Protein AF-A0A3B0QVT6-F1 (afdb_monomer_lite)

InterPro domains:
  IPR005338 Anhydro-N-acetylmuramic acid kinase [PF03702] (21-171)
  IPR005338 Anhydro-N-acetylmuramic acid kinase [PTHR30605] (19-171)

Foldseek 3Di:
DDDDDDDPVCVVCLVCLQVDDPVVNVVVLVVVLLVVLVVVVVVCVVVVPDDDQEAEDAARWSDFDLVVLDTDGRNFDPCSCVSNVGHYHYDQQNVCSNVSHRSDDPCLVVCCVVVVVDQKDWDQDQWIKIWGADPNDIDIDTDGGDFVVQLVVCVVVVDRGCVVCPVVVPDDDDD

pLDDT: mean 93.85, std 2.88, range [80.69, 97.56]

Radius of gyration: 19.16 Å; chains: 1; bounding box: 40×41×50 Å

Secondary structure (DSSP, 8-state):
----PPPHHHHHHHTTGGGS-HHHHHHHHHHHHHHHHHHHHHHHHHHT----S-EEE--EEEEEEGGGTEEEEES--THHHHHHTS-EEE-TTHHHHHTT--S---HHHHHHHHHTT-SEEEEESSEEEEEEEETTEEEEEEEEE-HHHHHHHHGGGT-SS-GGGHHHHTS----

Sequence (175 aa):
TVTVSYDKFWLDILKRLVDFSLEELKNIDEDYSSYLANLVKGFIKKFNIKDIDAICSHGHTALHQPERGLTYQIGNLPNIANLLNQKVVCDFRVQDVEFGGQGAPLVPVGDQLLFSQYDFCLNLGGFANVSTEINNVRIAYDICPVNIVLNYYVKQLDLDFDDEGEINQIGAAIE

Structure (mmCIF, N/CA/C/O backbone):
data_AF-A0A3B0QVT6-F1
#
_entry.id   AF-A0A3B0QVT6-F1
#
loop_
_atom_site.group_PDB
_atom_site.id
_atom_site.type_symbol
_atom_site.label_atom_id
_atom_site.label_alt_id
_atom_site.label_comp_id
_atom_site.label_asym_id
_atom_site.label_entity_id
_atom_site.label_seq_id
_atom_site.pdbx_PDB_ins_code
_atom_site.Cartn_x
_atom_site.Cartn_y
_atom_site.Cartn_z
_atom_site.occupancy
_atom_site.B_iso_or_equiv
_atom_site.auth_seq_id
_atom_site.auth_comp_id
_atom_site.auth_asym_id
_atom_site.auth_atom_id
_atom_site.pdbx_PDB_model_num
ATOM 1 N N . THR A 1 1 ? -8.294 12.381 -6.140 1.00 83.44 1 THR A N 1
ATOM 2 C CA . THR A 1 1 ? -7.426 11.776 -5.104 1.00 83.44 1 THR A CA 1
ATOM 3 C C . THR A 1 1 ? -6.330 12.767 -4.741 1.00 83.44 1 THR A C 1
ATOM 5 O O . THR A 1 1 ? -6.162 13.747 -5.458 1.00 83.44 1 THR A O 1
ATOM 8 N N . VAL A 1 2 ? -5.632 12.585 -3.617 1.00 90.19 2 VAL A N 1
ATOM 9 C CA . VAL A 1 2 ? -4.423 13.357 -3.277 1.00 90.19 2 VAL A CA 1
ATOM 10 C C . VAL A 1 2 ? -3.333 12.364 -2.917 1.00 90.19 2 VAL A C 1
ATOM 12 O O . VAL A 1 2 ? -3.559 11.508 -2.067 1.00 90.19 2 VAL A O 1
ATOM 15 N N . THR A 1 3 ? -2.170 12.508 -3.543 1.00 92.88 3 THR A N 1
ATOM 16 C CA . THR A 1 3 ? -0.966 11.749 -3.203 1.00 92.88 3 THR A CA 1
ATOM 17 C C . THR A 1 3 ? -0.052 12.647 -2.384 1.00 92.88 3 THR A C 1
ATOM 19 O O . THR A 1 3 ? 0.198 13.791 -2.764 1.00 92.88 3 THR A O 1
ATOM 22 N N . VAL A 1 4 ? 0.415 12.147 -1.242 1.00 92.69 4 VAL A N 1
ATOM 23 C CA . VAL A 1 4 ? 1.358 12.852 -0.371 1.00 92.69 4 VAL A CA 1
ATOM 24 C C . VAL A 1 4 ? 2.691 12.126 -0.453 1.00 92.69 4 VAL A C 1
ATOM 26 O O . VAL A 1 4 ? 2.771 10.955 -0.088 1.00 92.69 4 VAL A O 1
ATOM 29 N N . SER A 1 5 ? 3.721 12.808 -0.950 1.00 92.94 5 SER A N 1
ATOM 30 C CA . SER A 1 5 ? 5.076 12.259 -0.977 1.00 92.94 5 SER A CA 1
ATOM 31 C C . SER A 1 5 ? 5.628 12.130 0.440 1.00 92.94 5 SER A C 1
ATOM 33 O O . SER A 1 5 ? 5.431 13.020 1.271 1.00 92.94 5 SER A O 1
ATOM 35 N N . TYR A 1 6 ? 6.352 11.044 0.703 1.00 94.75 6 TYR A N 1
ATOM 36 C CA . TYR A 1 6 ? 7.121 10.916 1.936 1.00 94.75 6 TYR A CA 1
ATOM 37 C C . TYR A 1 6 ? 8.261 11.932 1.956 1.00 94.75 6 TYR A C 1
ATOM 39 O O . TYR A 1 6 ? 8.883 12.214 0.928 1.00 94.75 6 TYR A O 1
ATOM 47 N N . ASP A 1 7 ? 8.549 12.461 3.141 1.00 94.56 7 ASP A N 1
ATOM 48 C CA . ASP A 1 7 ? 9.799 13.174 3.360 1.00 94.56 7 ASP A CA 1
ATOM 49 C C . ASP A 1 7 ? 10.981 12.191 3.390 1.00 94.56 7 ASP A C 1
ATOM 51 O O . ASP A 1 7 ? 10.821 10.966 3.368 1.00 94.56 7 ASP A O 1
ATOM 55 N N . LYS A 1 8 ? 12.197 12.740 3.432 1.00 95.31 8 LYS A N 1
ATOM 56 C CA . LYS A 1 8 ? 13.419 11.933 3.448 1.00 95.31 8 LYS A CA 1
ATOM 57 C C . LYS A 1 8 ? 13.476 10.979 4.647 1.00 95.31 8 LYS A C 1
ATOM 59 O O . LYS A 1 8 ? 13.949 9.859 4.497 1.00 95.31 8 LYS A O 1
ATOM 64 N N . PHE A 1 9 ? 12.977 11.407 5.807 1.00 96.44 9 PHE A N 1
ATOM 65 C CA . PHE A 1 9 ? 12.988 10.601 7.025 1.00 96.44 9 PHE A CA 1
ATOM 66 C C . PHE A 1 9 ? 12.163 9.322 6.847 1.00 96.44 9 PHE A C 1
ATOM 68 O O . PHE A 1 9 ? 12.687 8.222 7.024 1.00 96.44 9 PHE A O 1
ATOM 75 N N . TRP A 1 10 ? 10.906 9.452 6.416 1.00 97.31 10 TRP A N 1
ATOM 76 C CA . TRP A 1 10 ? 10.053 8.293 6.170 1.00 97.31 10 TRP A CA 1
ATOM 77 C C . TRP A 1 10 ? 10.545 7.456 4.999 1.00 97.31 10 TRP A C 1
ATOM 79 O O . TRP A 1 10 ? 10.520 6.233 5.081 1.00 97.31 10 TRP A O 1
ATOM 89 N N . LEU A 1 11 ? 11.040 8.081 3.930 1.00 95.38 11 LEU A N 1
ATOM 90 C CA . LEU A 1 11 ? 11.573 7.348 2.786 1.00 95.38 11 LEU A CA 1
ATOM 91 C C . LEU A 1 11 ? 12.730 6.417 3.188 1.00 95.38 11 LEU A C 1
ATOM 93 O O . LEU A 1 11 ? 12.764 5.266 2.753 1.00 95.38 11 LEU A O 1
ATOM 97 N N . ASP A 1 12 ? 13.656 6.903 4.016 1.00 95.62 12 ASP A N 1
ATOM 98 C CA . ASP A 1 12 ? 14.823 6.138 4.457 1.00 95.62 12 ASP A CA 1
ATOM 99 C C . ASP A 1 12 ? 14.433 4.996 5.415 1.00 95.62 12 ASP A C 1
ATOM 101 O O . ASP A 1 12 ? 15.009 3.909 5.336 1.00 95.62 12 ASP A O 1
ATOM 105 N N . ILE A 1 13 ? 13.428 5.206 6.276 1.00 97.25 13 ILE A N 1
ATOM 106 C CA . ILE A 1 13 ? 12.898 4.168 7.177 1.00 97.25 13 ILE A CA 1
ATOM 107 C C . ILE A 1 13 ? 12.135 3.095 6.397 1.00 97.25 13 ILE A C 1
ATOM 109 O O . ILE A 1 13 ? 12.433 1.908 6.530 1.00 97.25 13 ILE A O 1
ATOM 113 N N . LEU A 1 14 ? 11.170 3.497 5.564 1.00 96.62 14 LEU A N 1
ATOM 114 C CA . LEU A 1 14 ? 10.264 2.576 4.871 1.00 96.62 14 LEU A CA 1
ATOM 115 C C . LEU A 1 14 ? 11.015 1.629 3.921 1.00 96.62 14 LEU A C 1
ATOM 117 O O . LEU A 1 14 ? 10.657 0.462 3.793 1.00 96.62 14 LEU A O 1
ATOM 121 N N . LYS A 1 15 ? 12.113 2.090 3.309 1.00 94.50 15 LYS A N 1
ATOM 122 C CA . LYS A 1 15 ? 12.975 1.257 2.449 1.00 94.50 15 LYS A CA 1
ATOM 123 C C . LYS A 1 15 ? 13.706 0.138 3.191 1.00 94.50 15 LYS A C 1
ATOM 125 O O . LYS A 1 15 ? 14.166 -0.801 2.550 1.00 94.50 15 LYS A O 1
ATOM 130 N N . ARG A 1 16 ? 13.852 0.254 4.510 1.00 95.69 16 ARG A N 1
ATOM 131 C CA . ARG A 1 16 ? 14.679 -0.625 5.343 1.00 95.69 16 ARG A CA 1
ATOM 132 C C . ARG A 1 16 ? 13.866 -1.450 6.330 1.00 95.69 16 ARG A C 1
ATOM 134 O O . ARG A 1 16 ? 14.446 -2.080 7.202 1.00 95.69 16 ARG A O 1
ATOM 141 N N . LEU A 1 17 ? 12.535 -1.470 6.207 1.00 96.38 17 LEU A N 1
ATOM 142 C CA . LEU A 1 17 ? 11.650 -2.163 7.154 1.00 96.38 17 LEU A CA 1
ATOM 143 C C . LEU A 1 17 ? 12.050 -3.626 7.394 1.00 96.38 17 LEU A C 1
ATOM 145 O O . LEU A 1 17 ? 11.997 -4.096 8.524 1.00 96.38 17 LEU A O 1
ATOM 149 N N . VAL A 1 18 ? 12.517 -4.314 6.353 1.00 94.06 18 VAL A N 1
ATOM 150 C CA . VAL A 1 18 ? 12.968 -5.713 6.426 1.00 94.06 18 VAL A CA 1
ATOM 151 C C . VAL A 1 18 ? 14.238 -5.925 7.260 1.00 94.06 18 VAL A C 1
ATOM 153 O O . VAL A 1 18 ? 14.503 -7.053 7.669 1.00 94.06 18 VAL A O 1
ATOM 156 N N . ASP A 1 19 ? 15.010 -4.866 7.519 1.00 95.38 19 ASP A N 1
ATOM 157 C CA . ASP A 1 19 ? 16.250 -4.920 8.301 1.00 95.38 19 ASP A CA 1
ATOM 158 C C . ASP A 1 19 ? 15.992 -4.820 9.813 1.00 95.38 19 ASP A C 1
ATOM 160 O O . ASP A 1 19 ? 16.887 -5.106 10.610 1.00 95.38 19 ASP A O 1
ATOM 164 N N . PHE A 1 20 ? 14.799 -4.376 10.218 1.00 96.19 20 PHE A N 1
ATOM 165 C CA . PHE A 1 20 ? 14.462 -4.135 11.617 1.00 96.19 20 PHE A CA 1
ATOM 166 C C . PHE A 1 20 ? 13.894 -5.386 12.291 1.00 96.19 20 PHE A C 1
ATOM 168 O O . PHE A 1 20 ? 13.181 -6.197 11.695 1.00 96.19 20 PHE A O 1
ATOM 175 N N . SER A 1 21 ? 14.175 -5.522 13.583 1.00 95.69 21 SER A N 1
ATOM 176 C CA . SER A 1 21 ? 13.537 -6.519 14.436 1.00 95.69 21 SER A CA 1
ATOM 177 C C . SER A 1 21 ? 12.041 -6.234 14.616 1.00 95.69 21 SER A C 1
ATOM 179 O O . SER A 1 21 ? 11.568 -5.114 14.434 1.00 95.69 21 SER A O 1
ATOM 181 N N . LEU A 1 22 ? 11.275 -7.240 15.049 1.00 92.50 22 LEU A N 1
ATOM 182 C CA . LEU A 1 22 ? 9.845 -7.067 15.341 1.00 92.50 22 LEU A CA 1
ATOM 183 C C . LEU A 1 22 ? 9.567 -6.009 16.420 1.00 92.50 22 LEU A C 1
ATOM 185 O O . LEU A 1 22 ? 8.519 -5.374 16.389 1.00 92.50 22 LEU A O 1
ATOM 189 N N . GLU A 1 23 ? 10.466 -5.835 17.389 1.00 95.44 23 GLU A N 1
ATOM 190 C CA . GLU A 1 23 ? 10.314 -4.818 18.435 1.00 95.44 23 GLU A CA 1
ATOM 191 C C . GLU A 1 23 ? 10.520 -3.408 17.873 1.00 95.44 23 GLU A C 1
ATOM 193 O O . GLU A 1 23 ? 9.707 -2.520 18.117 1.00 95.44 23 GLU A O 1
ATOM 198 N N . GLU A 1 24 ? 11.547 -3.219 17.044 1.00 97.06 24 GLU A N 1
ATOM 199 C CA . GLU A 1 24 ? 11.772 -1.957 16.335 1.00 97.06 24 GLU A CA 1
ATOM 200 C C . GLU A 1 24 ? 10.615 -1.637 15.384 1.00 97.06 24 GLU A C 1
ATOM 202 O O . GLU A 1 24 ? 10.134 -0.506 15.365 1.00 97.06 24 GLU A O 1
ATOM 207 N N . LEU A 1 25 ? 10.110 -2.636 14.652 1.00 96.75 25 LEU A N 1
ATOM 208 C CA . LEU A 1 25 ? 8.962 -2.475 13.764 1.00 96.75 25 LEU A CA 1
ATOM 209 C C . LEU A 1 25 ? 7.706 -2.011 14.503 1.00 96.75 25 LEU A C 1
ATOM 211 O O . LEU A 1 25 ? 6.993 -1.170 13.967 1.00 96.75 25 LEU A O 1
ATOM 215 N N . LYS A 1 26 ? 7.454 -2.493 15.725 1.00 95.38 26 LYS A N 1
ATOM 216 C CA . LYS A 1 26 ? 6.327 -2.019 16.546 1.00 95.38 26 LYS A CA 1
ATOM 217 C C . LYS A 1 26 ? 6.460 -0.544 16.911 1.00 95.38 26 LYS A C 1
ATOM 219 O O . LYS A 1 26 ? 5.486 0.191 16.800 1.00 95.38 26 LYS A O 1
ATOM 224 N N . ASN A 1 27 ? 7.659 -0.098 17.286 1.00 96.19 27 ASN A N 1
ATOM 225 C CA . ASN A 1 27 ? 7.898 1.317 17.583 1.00 96.19 27 ASN A CA 1
ATOM 226 C C . ASN A 1 27 ? 7.699 2.183 16.326 1.00 96.19 27 ASN A C 1
ATOM 228 O O . ASN A 1 27 ? 7.010 3.200 16.368 1.00 96.19 27 ASN A O 1
ATOM 232 N N . ILE A 1 28 ? 8.234 1.739 15.183 1.00 97.56 28 ILE A N 1
ATOM 233 C CA . ILE A 1 28 ? 8.040 2.408 13.887 1.00 97.56 28 ILE A CA 1
ATOM 234 C C . ILE A 1 28 ? 6.552 2.450 13.509 1.00 97.56 28 ILE A C 1
ATOM 236 O O . ILE A 1 28 ? 6.089 3.445 12.957 1.00 97.56 28 ILE A O 1
ATOM 240 N N . ASP A 1 29 ? 5.793 1.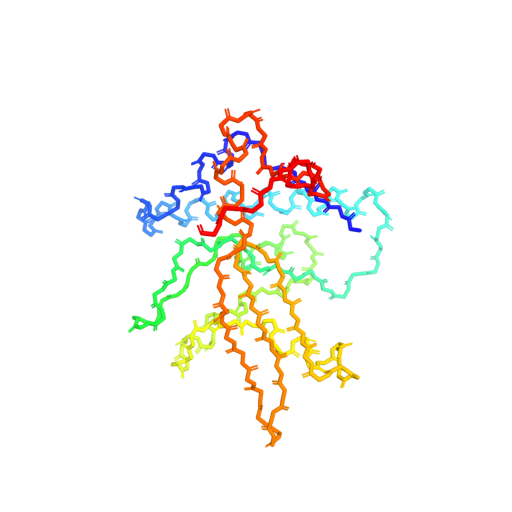396 13.803 1.00 97.12 29 ASP A N 1
ATOM 241 C CA . ASP A 1 29 ? 4.359 1.309 13.530 1.00 97.12 29 ASP A CA 1
ATOM 242 C C . ASP A 1 29 ? 3.545 2.345 14.316 1.00 97.12 29 ASP A C 1
ATOM 244 O O . ASP A 1 29 ? 2.666 3.003 13.753 1.00 97.12 29 ASP A O 1
ATOM 248 N N . GLU A 1 30 ? 3.862 2.559 15.593 1.00 96.06 30 GLU A N 1
ATOM 249 C CA . GLU A 1 30 ? 3.217 3.592 16.411 1.00 96.06 30 GLU A CA 1
ATOM 250 C C . GLU A 1 30 ? 3.456 5.002 15.846 1.00 96.06 30 GLU A C 1
ATOM 252 O O . GLU A 1 30 ? 2.506 5.785 15.672 1.00 96.06 30 GLU A O 1
ATOM 257 N N . ASP A 1 31 ? 4.707 5.305 15.491 1.00 96.44 31 ASP A N 1
ATOM 258 C CA . ASP A 1 31 ? 5.094 6.582 14.888 1.00 96.44 31 ASP A CA 1
ATOM 259 C C . ASP A 1 31 ? 4.436 6.770 13.516 1.00 96.44 31 ASP A C 1
ATOM 261 O O . ASP A 1 31 ? 3.886 7.834 13.205 1.00 96.44 31 ASP A O 1
ATOM 265 N N . TYR A 1 32 ? 4.433 5.721 12.695 1.00 97.25 32 TYR A N 1
ATOM 266 C CA . TYR A 1 32 ? 3.876 5.760 11.349 1.00 97.25 32 TYR A CA 1
ATOM 267 C C . TYR A 1 32 ? 2.350 5.873 11.368 1.00 97.25 32 TYR A C 1
ATOM 269 O O . TYR A 1 32 ? 1.775 6.649 10.604 1.00 97.25 32 TYR A O 1
ATOM 277 N N . SER A 1 33 ? 1.681 5.187 12.294 1.00 96.12 33 SER A N 1
ATOM 278 C CA . SER A 1 33 ? 0.239 5.320 12.527 1.00 96.12 33 SER A CA 1
ATOM 279 C C . SER A 1 33 ? -0.131 6.752 12.923 1.00 96.12 33 SER A C 1
ATOM 281 O O . SER A 1 33 ? -1.100 7.317 12.406 1.00 96.12 33 SER A O 1
ATOM 283 N N . SER A 1 34 ? 0.677 7.384 13.779 1.00 96.25 34 SER A N 1
ATOM 284 C CA . SER A 1 34 ? 0.507 8.789 14.166 1.00 96.25 34 SER A CA 1
ATOM 285 C C . SER A 1 34 ? 0.716 9.745 12.990 1.00 96.25 34 SER A C 1
ATOM 287 O O . SER A 1 34 ? -0.071 10.678 12.789 1.00 96.25 34 SER A O 1
ATOM 289 N N . TYR A 1 35 ? 1.737 9.492 12.172 1.00 96.88 35 TYR A N 1
ATOM 290 C CA . TYR A 1 35 ? 1.994 10.233 10.942 1.00 96.88 35 TYR A CA 1
ATOM 291 C C . TYR A 1 35 ? 0.815 10.145 9.961 1.00 96.88 35 TYR A C 1
ATOM 293 O O . TYR A 1 35 ? 0.287 11.182 9.544 1.00 96.88 35 TYR A O 1
ATOM 301 N N . LEU A 1 36 ? 0.332 8.936 9.657 1.00 96.62 36 LEU A N 1
ATOM 302 C CA . LEU A 1 36 ? -0.819 8.730 8.776 1.00 96.62 36 LEU A CA 1
ATOM 303 C C . LEU A 1 36 ? -2.079 9.407 9.321 1.00 96.62 36 LEU A C 1
ATOM 305 O O . LEU A 1 36 ? -2.785 10.081 8.568 1.00 96.62 36 LEU A O 1
ATOM 309 N N . ALA A 1 37 ? -2.343 9.302 10.626 1.00 96.81 37 ALA A N 1
ATOM 310 C CA . ALA A 1 37 ? -3.493 9.959 11.239 1.00 96.81 37 ALA A CA 1
ATOM 311 C C . ALA A 1 37 ? -3.462 11.483 11.035 1.00 96.81 37 ALA A C 1
ATOM 313 O O . ALA A 1 37 ? -4.491 12.098 10.749 1.00 96.81 37 ALA A O 1
ATOM 314 N N . ASN A 1 38 ? -2.286 12.105 11.141 1.00 96.94 38 ASN A N 1
ATOM 315 C CA . ASN A 1 38 ? -2.127 13.539 10.905 1.00 96.94 38 ASN A CA 1
ATOM 316 C C . ASN A 1 38 ? -2.361 13.915 9.437 1.00 96.94 38 ASN A C 1
ATOM 318 O O . ASN A 1 38 ? -3.050 14.904 9.169 1.00 96.94 38 ASN A O 1
ATOM 322 N N . LEU A 1 39 ? -1.859 13.117 8.490 1.00 96.75 39 LEU A N 1
ATOM 323 C CA . LEU A 1 39 ? -2.123 13.328 7.065 1.00 96.75 39 LEU A CA 1
ATOM 324 C C . LEU A 1 39 ? -3.616 13.235 6.747 1.00 96.75 39 LEU A C 1
ATOM 326 O O . LEU A 1 39 ? -4.170 14.110 6.078 1.00 96.75 39 LEU A O 1
ATOM 330 N N . VAL A 1 40 ? -4.284 12.211 7.274 1.00 96.50 40 VAL A N 1
ATOM 331 C CA . VAL A 1 40 ? -5.714 11.981 7.061 1.00 96.50 40 VAL A CA 1
ATOM 332 C C . VAL A 1 40 ? -6.552 13.093 7.700 1.00 96.50 40 VAL A C 1
ATOM 334 O O . VAL A 1 40 ? -7.441 13.628 7.040 1.00 96.50 40 VAL A O 1
ATOM 337 N N . LYS A 1 41 ? -6.234 13.546 8.922 1.00 96.88 41 LYS A N 1
ATOM 338 C CA . LYS A 1 41 ? -6.862 14.743 9.524 1.00 96.88 41 LYS A CA 1
ATOM 339 C C . LYS A 1 41 ? -6.694 15.979 8.648 1.00 96.88 41 LYS A C 1
ATOM 341 O O . LYS A 1 41 ? -7.648 16.736 8.456 1.00 96.88 41 LYS A O 1
ATOM 346 N N . GLY A 1 42 ? -5.489 16.183 8.116 1.00 96.50 42 GLY A N 1
ATOM 347 C CA . GLY A 1 42 ? -5.190 17.270 7.189 1.00 96.50 42 GLY A CA 1
ATOM 348 C C . GLY A 1 42 ? -6.056 17.202 5.933 1.00 96.50 42 GLY A C 1
ATOM 349 O O . GLY A 1 42 ? -6.632 18.212 5.535 1.00 96.50 42 GLY A O 1
ATOM 350 N N . PHE A 1 43 ? -6.211 16.010 5.357 1.00 97.00 43 PHE A N 1
ATOM 351 C CA . PHE A 1 43 ? -7.065 15.759 4.199 1.00 97.00 43 PHE A CA 1
ATOM 352 C C . PHE A 1 43 ? -8.544 16.047 4.499 1.00 97.00 43 PHE A C 1
ATOM 354 O O . PHE A 1 43 ? -9.157 16.855 3.802 1.00 97.00 43 PHE A O 1
ATOM 361 N N . ILE A 1 44 ? -9.092 15.474 5.576 1.00 96.81 44 ILE A N 1
ATOM 362 C CA . ILE A 1 44 ? -10.482 15.694 6.015 1.00 96.81 44 ILE A CA 1
ATOM 363 C C . ILE A 1 44 ? -10.756 17.191 6.181 1.00 96.81 44 ILE A C 1
ATOM 365 O O . ILE A 1 44 ? -11.729 17.710 5.634 1.00 96.81 44 ILE A O 1
ATOM 369 N N . LYS A 1 45 ? -9.865 17.906 6.881 1.00 96.94 45 LYS A N 1
ATOM 370 C CA . LYS A 1 45 ? -9.987 19.351 7.102 1.00 96.94 45 LYS A CA 1
ATOM 371 C C . LYS A 1 45 ? -9.903 20.138 5.796 1.00 96.94 45 LYS A C 1
ATOM 373 O O . LYS A 1 45 ? -10.725 21.022 5.574 1.00 96.94 45 LYS A O 1
ATOM 378 N N . LYS A 1 46 ? -8.923 19.833 4.939 1.00 97.19 46 LYS A N 1
ATOM 379 C CA . LYS A 1 46 ? -8.689 20.533 3.664 1.00 97.19 46 LYS A CA 1
ATOM 380 C C . LYS A 1 46 ? -9.906 20.466 2.745 1.00 97.19 46 LYS A C 1
ATOM 382 O O . LYS A 1 46 ? -10.222 21.456 2.095 1.00 97.19 46 LYS A O 1
ATOM 387 N N . PHE A 1 47 ? -10.573 19.318 2.701 1.00 97.00 47 PHE A N 1
ATOM 388 C CA . PHE A 1 47 ? -11.733 19.095 1.838 1.00 97.00 47 PHE A CA 1
ATOM 389 C C . PHE A 1 47 ? -13.075 19.263 2.559 1.00 97.00 47 PHE A C 1
ATOM 391 O O . PHE A 1 47 ? -14.115 19.071 1.938 1.00 97.00 47 PHE A O 1
ATOM 398 N N . ASN A 1 48 ? -13.065 19.655 3.840 1.00 97.19 48 ASN A N 1
ATOM 399 C CA . ASN A 1 48 ? -14.262 19.831 4.668 1.00 97.19 48 ASN A CA 1
ATOM 400 C C . ASN A 1 48 ? -15.203 18.611 4.615 1.00 97.19 48 ASN A C 1
ATOM 402 O O . ASN A 1 48 ? -16.419 18.751 4.472 1.00 97.19 48 ASN A O 1
ATOM 406 N N . ILE A 1 49 ? -14.622 17.411 4.687 1.00 96.62 49 ILE A N 1
ATOM 407 C CA . ILE A 1 49 ? -15.369 16.150 4.663 1.00 96.62 49 ILE A CA 1
ATOM 408 C C . ILE A 1 49 ? -16.043 15.985 6.024 1.00 96.62 49 ILE A C 1
ATOM 410 O O . ILE A 1 49 ? -15.371 16.041 7.053 1.00 96.62 49 ILE A O 1
ATOM 414 N N . LYS A 1 50 ? -17.367 15.821 6.032 1.00 93.88 50 LYS A N 1
ATOM 415 C CA . LYS A 1 50 ? -18.166 15.764 7.266 1.00 93.88 50 LYS A CA 1
ATOM 416 C C . LYS A 1 50 ? -18.634 14.355 7.587 1.00 93.88 50 LYS A C 1
ATOM 418 O O . LYS A 1 50 ? -18.448 13.895 8.708 1.00 93.88 50 LYS A O 1
ATOM 423 N N . ASP A 1 51 ? -19.192 13.688 6.587 1.00 95.50 51 ASP A N 1
ATOM 424 C CA . ASP A 1 51 ? -19.784 12.367 6.731 1.00 95.50 51 ASP A CA 1
ATOM 425 C C . ASP A 1 51 ? -18.781 11.327 6.230 1.00 95.50 51 ASP A C 1
ATOM 427 O O . ASP A 1 51 ? -18.450 11.281 5.044 1.00 95.50 51 ASP A O 1
ATOM 431 N N . ILE A 1 52 ? -18.229 10.551 7.162 1.00 97.31 52 ILE A N 1
ATOM 432 C CA . ILE A 1 52 ? -17.235 9.511 6.892 1.00 97.31 52 ILE A CA 1
ATOM 433 C C . ILE A 1 52 ? -17.779 8.203 7.456 1.00 97.31 52 ILE A C 1
ATOM 435 O O . ILE A 1 52 ? -17.855 8.033 8.671 1.00 97.31 52 ILE A O 1
ATOM 439 N N . ASP A 1 53 ? -18.138 7.268 6.578 1.00 97.44 53 ASP A N 1
ATOM 440 C CA . ASP A 1 53 ? -18.603 5.942 6.998 1.00 97.44 53 ASP A CA 1
ATOM 441 C C . ASP A 1 53 ? -17.461 5.097 7.574 1.00 97.44 53 ASP A C 1
ATOM 443 O O . ASP A 1 53 ? -17.617 4.416 8.594 1.00 97.44 53 ASP A O 1
ATOM 447 N N . ALA A 1 54 ? -16.309 5.141 6.901 1.00 96.81 54 ALA A N 1
ATOM 448 C CA . ALA A 1 54 ? -15.079 4.483 7.306 1.00 96.81 54 ALA A CA 1
ATOM 449 C C . ALA A 1 54 ? -13.858 5.076 6.592 1.00 96.81 54 ALA A C 1
ATOM 451 O O . ALA A 1 54 ? -13.949 5.620 5.491 1.00 96.81 54 ALA A O 1
ATOM 452 N N . ILE A 1 55 ? -12.694 4.902 7.209 1.00 96.00 55 ILE A N 1
ATOM 453 C CA . ILE A 1 55 ? -11.380 5.132 6.610 1.00 96.00 55 ILE A CA 1
ATOM 454 C C . ILE A 1 55 ? -10.718 3.771 6.432 1.00 96.00 55 ILE A C 1
ATOM 456 O O . ILE A 1 55 ? -10.557 3.032 7.398 1.00 96.00 55 ILE A O 1
ATOM 460 N N . CYS A 1 56 ? -10.335 3.435 5.205 1.00 94.56 56 CYS A N 1
ATOM 461 C CA . CYS A 1 56 ? -9.706 2.153 4.906 1.00 94.56 56 CYS A CA 1
ATOM 462 C C . CYS A 1 56 ? -8.183 2.317 4.846 1.00 94.56 56 CYS A C 1
ATOM 464 O O . CYS A 1 56 ? -7.680 2.978 3.937 1.00 94.56 56 CYS A O 1
ATOM 466 N N . SER A 1 57 ? -7.450 1.732 5.797 1.00 93.88 57 SER A N 1
ATOM 467 C CA . SER A 1 57 ? -5.981 1.751 5.808 1.00 93.88 57 SER A CA 1
ATOM 468 C C . SER A 1 57 ? -5.437 0.385 5.427 1.00 93.88 57 SER A C 1
ATOM 470 O O . SER A 1 57 ? -5.624 -0.589 6.148 1.00 93.88 57 SER A O 1
ATOM 472 N N . HIS A 1 58 ? -4.748 0.310 4.292 1.00 92.56 58 HIS A N 1
ATOM 473 C CA . HIS A 1 58 ? -3.982 -0.881 3.934 1.00 92.56 58 HIS A CA 1
ATOM 474 C C . HIS A 1 58 ? -2.700 -1.018 4.776 1.00 92.56 58 HIS A C 1
ATOM 476 O O . HIS A 1 58 ? -2.187 -2.120 4.959 1.00 92.56 58 HIS A O 1
ATOM 482 N N . GLY A 1 59 ? -2.163 0.109 5.254 1.00 93.81 59 GLY A N 1
ATOM 483 C CA . GLY A 1 59 ? -0.830 0.181 5.842 1.00 93.81 59 GLY A CA 1
ATOM 484 C C . GLY A 1 59 ? 0.298 -0.006 4.819 1.00 93.81 59 GLY A C 1
ATOM 485 O O . GLY A 1 59 ? 0.079 -0.127 3.607 1.00 93.81 59 GLY A O 1
ATOM 486 N N . HIS A 1 60 ? 1.528 -0.029 5.325 1.00 95.38 60 HIS A N 1
ATOM 487 C CA . HIS A 1 60 ? 2.750 -0.270 4.565 1.00 95.38 60 HIS A CA 1
ATOM 488 C C . HIS A 1 60 ? 3.329 -1.631 4.957 1.00 95.38 60 HIS A C 1
ATOM 490 O O . HIS A 1 60 ? 3.528 -1.903 6.136 1.00 95.38 60 HIS A O 1
ATOM 496 N N . THR A 1 61 ? 3.585 -2.507 3.987 1.00 94.62 61 THR A N 1
ATOM 497 C CA . THR A 1 61 ? 4.051 -3.872 4.284 1.00 94.62 61 THR A CA 1
ATOM 498 C C . THR A 1 61 ? 5.503 -3.848 4.746 1.00 94.62 61 THR A C 1
ATOM 500 O O . THR A 1 61 ? 6.376 -3.443 3.988 1.00 94.62 61 THR A O 1
ATOM 503 N N . ALA A 1 62 ? 5.749 -4.299 5.974 1.00 95.44 62 ALA A N 1
ATOM 504 C CA . ALA A 1 62 ? 7.088 -4.474 6.526 1.00 95.44 62 ALA A CA 1
ATOM 505 C C . ALA A 1 62 ? 7.568 -5.923 6.376 1.00 95.44 62 ALA A C 1
ATOM 507 O O . ALA A 1 62 ? 8.715 -6.155 6.011 1.00 95.44 62 ALA A O 1
ATOM 508 N N . LEU A 1 63 ? 6.681 -6.897 6.619 1.00 93.62 63 LEU A N 1
ATOM 509 C CA . LEU A 1 63 ? 6.978 -8.326 6.508 1.00 93.62 63 LEU A CA 1
ATOM 510 C C . LEU A 1 63 ? 5.865 -9.041 5.742 1.00 93.62 63 LEU A C 1
ATOM 512 O O . LEU A 1 63 ? 4.682 -8.770 5.955 1.00 93.62 63 LEU A O 1
ATOM 516 N N . HIS A 1 64 ? 6.241 -9.988 4.886 1.00 93.38 64 HIS A N 1
ATOM 517 C CA . HIS A 1 64 ? 5.298 -10.843 4.173 1.00 93.38 64 HIS A CA 1
ATOM 518 C C . HIS A 1 64 ? 5.936 -12.210 3.897 1.00 93.38 64 HIS A C 1
ATOM 520 O O . HIS A 1 64 ? 6.784 -12.342 3.020 1.00 93.38 64 HIS A O 1
ATOM 526 N N . GLN A 1 65 ? 5.573 -13.189 4.721 1.00 92.88 65 GLN A N 1
ATOM 527 C CA . GLN A 1 65 ? 6.034 -14.581 4.717 1.00 92.88 65 GLN A CA 1
ATOM 528 C C . GLN A 1 65 ? 4.808 -15.492 4.947 1.00 92.88 65 GLN A C 1
ATOM 530 O O . GLN A 1 65 ? 4.678 -16.098 6.020 1.00 92.88 65 GLN A O 1
ATOM 535 N N . PRO A 1 66 ? 3.843 -15.537 4.004 1.00 92.06 66 PRO A N 1
ATOM 536 C CA . PRO A 1 66 ? 2.607 -16.308 4.160 1.00 92.06 66 PRO A CA 1
ATOM 537 C C . PRO A 1 66 ? 2.862 -17.808 4.359 1.00 92.06 66 PRO A C 1
ATOM 539 O O . PRO A 1 66 ? 2.126 -18.465 5.088 1.00 92.06 66 PRO A O 1
ATOM 542 N N . GLU A 1 67 ? 3.962 -18.347 3.828 1.00 93.56 67 GLU A N 1
ATOM 543 C CA . GLU A 1 67 ? 4.406 -19.726 4.058 1.00 93.56 67 GLU A CA 1
ATOM 544 C C . GLU A 1 67 ? 4.752 -20.026 5.526 1.00 93.56 67 GLU A C 1
ATOM 546 O O . GLU A 1 67 ? 4.803 -21.185 5.936 1.00 93.56 67 GLU A O 1
ATOM 551 N N . ARG A 1 68 ? 4.976 -18.979 6.326 1.00 93.25 68 ARG A N 1
ATOM 552 C CA . ARG A 1 68 ? 5.170 -19.041 7.780 1.00 93.25 68 ARG A CA 1
ATOM 553 C C . ARG A 1 68 ? 3.971 -18.499 8.558 1.00 93.25 68 ARG A C 1
ATOM 555 O O . ARG A 1 68 ? 4.072 -18.338 9.771 1.00 93.25 68 ARG A O 1
ATOM 562 N N . GLY A 1 69 ? 2.865 -18.191 7.879 1.00 93.56 69 GLY A N 1
ATOM 563 C CA . GLY A 1 69 ? 1.683 -17.588 8.488 1.00 93.56 69 GLY A CA 1
ATOM 564 C C . GLY A 1 69 ? 1.911 -16.154 8.978 1.00 93.56 69 GLY A C 1
ATOM 565 O O . GLY A 1 69 ? 1.240 -15.724 9.911 1.00 93.56 69 GLY A O 1
ATOM 566 N N . LEU A 1 70 ? 2.876 -15.420 8.407 1.00 92.25 70 LEU A N 1
ATOM 567 C CA . LEU A 1 70 ? 3.256 -14.087 8.877 1.00 92.25 70 LEU A CA 1
ATOM 568 C C . LEU A 1 70 ? 3.052 -13.026 7.796 1.00 92.25 70 LEU A C 1
ATOM 570 O O . LEU A 1 70 ? 3.670 -13.053 6.736 1.00 92.25 70 LEU A O 1
ATOM 574 N N . THR A 1 71 ? 2.260 -12.012 8.115 1.00 94.06 71 THR A N 1
ATOM 575 C CA . THR A 1 71 ? 2.195 -10.752 7.375 1.00 94.06 71 THR A CA 1
ATOM 576 C C . THR A 1 71 ? 2.126 -9.614 8.385 1.00 94.06 71 THR A C 1
ATOM 578 O O . THR A 1 71 ? 1.438 -9.730 9.395 1.00 94.06 71 THR A O 1
ATOM 581 N N . TYR A 1 72 ? 2.875 -8.537 8.157 1.00 94.50 72 TYR A N 1
ATOM 582 C CA . TYR A 1 72 ? 2.902 -7.388 9.056 1.00 94.50 72 TYR A CA 1
ATOM 583 C C . TYR A 1 72 ? 2.931 -6.093 8.252 1.00 94.50 72 TYR A C 1
ATOM 585 O O . TYR A 1 72 ? 3.879 -5.818 7.508 1.00 94.50 72 TYR A O 1
ATOM 593 N N . GLN A 1 73 ? 1.871 -5.305 8.402 1.00 95.50 73 GLN A N 1
ATOM 594 C CA . GLN A 1 73 ? 1.724 -3.982 7.816 1.00 95.50 73 GLN A CA 1
ATOM 595 C C . GLN A 1 73 ? 1.796 -2.943 8.936 1.00 95.50 73 GLN A C 1
ATOM 597 O O . GLN A 1 73 ? 1.009 -3.017 9.872 1.00 95.50 73 GLN A O 1
ATOM 602 N N . ILE A 1 74 ? 2.696 -1.967 8.828 1.00 96.12 74 ILE A N 1
ATOM 603 C CA . ILE A 1 74 ? 2.715 -0.802 9.722 1.00 96.12 74 ILE A CA 1
ATOM 604 C C . ILE A 1 74 ? 1.681 0.240 9.276 1.00 96.12 74 ILE A C 1
ATOM 606 O O . ILE A 1 74 ? 1.279 0.270 8.110 1.00 96.12 74 ILE A O 1
ATOM 610 N N . GLY A 1 75 ? 1.258 1.135 10.166 1.00 94.06 75 GLY A N 1
ATOM 611 C CA . GLY A 1 75 ? 0.175 2.088 9.896 1.00 94.06 75 GLY A CA 1
ATOM 612 C C . GLY A 1 75 ? -1.196 1.412 9.870 1.00 94.06 75 GLY A C 1
ATOM 613 O O . GLY A 1 75 ? -2.128 1.893 9.216 1.00 94.06 75 GLY A O 1
ATOM 614 N N . ASN A 1 76 ? -1.282 0.257 10.525 1.00 88.19 76 ASN A N 1
ATOM 615 C CA . ASN A 1 76 ? -2.401 -0.677 10.472 1.00 88.19 76 ASN A CA 1
ATOM 616 C C . ASN A 1 76 ? -2.959 -0.990 11.872 1.00 88.19 76 ASN A C 1
ATOM 618 O O . ASN A 1 76 ? -3.790 -1.879 12.042 1.00 88.19 76 ASN A O 1
ATOM 622 N N . LEU A 1 77 ? -2.480 -0.276 1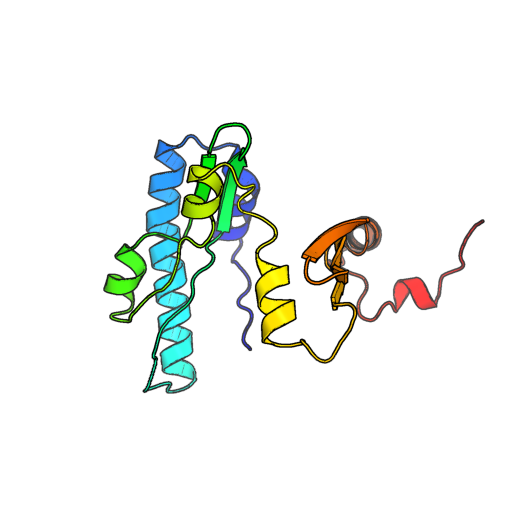2.890 1.00 87.50 77 LEU A N 1
ATOM 623 C CA . LEU A 1 77 ? -2.874 -0.482 14.273 1.00 87.50 77 LEU A CA 1
ATOM 624 C C . LEU A 1 77 ? -4.297 0.047 14.532 1.00 87.50 77 LEU A C 1
ATOM 626 O O . LEU A 1 77 ? -4.655 1.131 14.057 1.00 87.50 77 LEU A O 1
ATOM 630 N N . PRO A 1 78 ? -5.091 -0.623 15.391 1.00 86.31 78 PRO A N 1
ATOM 631 C CA . PRO A 1 78 ? -6.410 -0.132 15.803 1.00 86.31 78 PRO A CA 1
ATOM 632 C C . PRO A 1 78 ? -6.387 1.268 16.435 1.00 86.31 78 PRO A C 1
ATOM 634 O O . PRO A 1 78 ? -7.395 1.976 16.429 1.00 86.31 78 PRO A O 1
ATOM 637 N N . ASN A 1 79 ? -5.239 1.699 16.975 1.00 89.56 79 ASN A N 1
ATOM 638 C CA . ASN A 1 79 ? -5.083 3.020 17.583 1.00 89.56 79 ASN A CA 1
ATOM 639 C C . ASN A 1 79 ? -5.334 4.170 16.589 1.00 89.56 79 ASN A C 1
ATOM 641 O O . ASN A 1 79 ? -5.720 5.258 17.020 1.00 89.56 79 ASN A O 1
ATOM 645 N N . ILE A 1 80 ? -5.185 3.947 15.279 1.00 94.44 80 ILE A N 1
ATOM 646 C CA . ILE A 1 80 ? -5.419 4.974 14.264 1.00 94.44 80 ILE A CA 1
ATOM 647 C C . ILE A 1 80 ? -6.884 5.436 14.267 1.00 94.44 80 ILE A C 1
ATOM 649 O O . ILE A 1 80 ? -7.151 6.618 14.055 1.00 94.44 80 ILE A O 1
ATOM 653 N N . ALA A 1 81 ? -7.828 4.557 14.630 1.00 95.56 81 ALA A N 1
ATOM 654 C CA . ALA A 1 81 ? -9.233 4.913 14.825 1.00 95.56 81 ALA A CA 1
ATOM 655 C C . ALA A 1 81 ? -9.415 5.924 15.962 1.00 95.56 81 ALA A C 1
ATOM 657 O O . ALA A 1 81 ? -10.122 6.920 15.801 1.00 95.56 81 ALA A O 1
ATOM 658 N N . ASN A 1 82 ? -8.712 5.721 17.081 1.00 94.88 82 ASN A N 1
ATOM 659 C CA . ASN A 1 82 ? -8.730 6.645 18.216 1.00 94.88 82 ASN A CA 1
ATOM 660 C C . ASN A 1 82 ? -8.089 7.984 17.850 1.00 94.88 82 ASN A C 1
ATOM 662 O O . ASN A 1 82 ? -8.623 9.040 18.180 1.00 94.88 82 ASN A O 1
ATOM 666 N N . LEU A 1 83 ? -6.961 7.952 17.133 1.00 95.81 83 LEU A N 1
ATOM 667 C CA . LEU A 1 83 ? -6.288 9.166 16.685 1.00 95.81 83 LEU A CA 1
ATOM 668 C C . LEU A 1 83 ? -7.186 9.986 15.760 1.00 95.81 83 LEU A C 1
ATOM 670 O O . LEU A 1 83 ? -7.215 11.208 15.887 1.00 95.81 83 LEU A O 1
ATOM 674 N N . LEU A 1 84 ? -7.910 9.340 14.848 1.00 96.06 84 LEU A N 1
ATOM 675 C CA . LEU A 1 84 ? -8.789 9.991 13.878 1.00 96.06 84 LEU A CA 1
ATOM 676 C C . LEU A 1 84 ? -10.164 10.353 14.445 1.00 96.06 84 LEU A C 1
ATOM 678 O O . LEU A 1 84 ? -10.812 11.241 13.894 1.00 96.06 84 LEU A O 1
ATOM 682 N N . ASN A 1 85 ? -10.586 9.703 15.532 1.00 95.31 85 ASN A N 1
ATOM 683 C CA . ASN A 1 85 ? -11.967 9.696 16.013 1.00 95.31 85 ASN A CA 1
ATOM 684 C C . ASN A 1 85 ? -12.952 9.317 14.891 1.00 95.31 85 ASN A C 1
ATOM 686 O O . ASN A 1 85 ? -13.953 9.993 14.657 1.00 95.31 85 ASN A O 1
ATOM 690 N N . GLN A 1 86 ? -12.602 8.270 14.145 1.00 96.56 86 GLN A N 1
ATOM 691 C CA . GLN A 1 86 ? -13.350 7.768 12.995 1.00 96.56 86 GLN A CA 1
ATOM 692 C C . GLN A 1 86 ? -13.337 6.245 12.995 1.00 96.56 86 GLN A C 1
ATOM 694 O O . GLN A 1 86 ? -12.415 5.622 13.525 1.00 96.56 86 GLN A O 1
ATOM 699 N N . LYS A 1 87 ? -14.340 5.636 12.356 1.00 96.56 87 LYS A N 1
ATOM 700 C CA . LYS A 1 87 ? -14.292 4.203 12.069 1.00 96.56 87 LYS A CA 1
ATOM 701 C C . LYS A 1 87 ? -13.166 3.945 11.073 1.00 96.56 87 LYS A C 1
ATOM 703 O O . LYS A 1 87 ? -13.117 4.574 10.017 1.00 96.56 87 LYS A O 1
ATOM 708 N N . VAL A 1 88 ? -12.289 3.006 11.399 1.00 96.00 88 VAL A N 1
ATOM 709 C CA . VAL A 1 88 ? -11.209 2.577 10.511 1.00 96.00 88 VAL A CA 1
ATOM 710 C C . VAL A 1 88 ? -11.395 1.098 10.217 1.00 96.00 88 VAL A C 1
ATOM 712 O O . VAL A 1 88 ? -11.632 0.311 11.130 1.00 96.00 88 VAL A O 1
ATOM 715 N N . VAL A 1 89 ? -11.307 0.741 8.940 1.00 94.25 89 VAL A N 1
ATOM 716 C CA . VAL A 1 89 ? -11.193 -0.645 8.488 1.00 94.25 89 VAL A CA 1
ATOM 717 C C . VAL A 1 89 ? -9.759 -0.838 8.027 1.00 94.25 89 VAL A C 1
ATOM 719 O O . VAL A 1 89 ? -9.254 -0.088 7.193 1.00 94.25 89 VAL A O 1
ATOM 722 N N . CYS A 1 90 ? -9.079 -1.804 8.609 1.00 92.38 90 CYS A N 1
ATOM 723 C CA . CYS A 1 90 ? -7.681 -2.059 8.333 1.00 92.38 90 CYS A CA 1
ATOM 724 C C . CYS A 1 90 ? -7.416 -3.560 8.478 1.00 92.38 90 CYS A C 1
ATOM 726 O O . CYS A 1 90 ? -8.343 -4.337 8.706 1.00 92.38 90 CYS A O 1
ATOM 728 N N . ASP A 1 91 ? -6.169 -3.960 8.294 1.00 89.81 91 ASP A N 1
ATOM 729 C CA . ASP A 1 91 ? -5.706 -5.331 8.470 1.00 89.81 91 ASP A CA 1
ATOM 730 C C . ASP A 1 91 ? -6.335 -6.364 7.532 1.00 89.81 91 ASP A C 1
ATOM 732 O O . ASP A 1 91 ? -6.704 -7.477 7.894 1.00 89.81 91 ASP A O 1
ATOM 736 N N . PHE A 1 92 ? -6.415 -5.989 6.258 1.00 91.56 92 PHE A N 1
ATOM 737 C CA . PHE A 1 92 ? -7.058 -6.790 5.219 1.00 91.56 92 PHE A CA 1
ATOM 738 C C . PHE A 1 92 ? -6.364 -8.127 4.905 1.00 91.56 92 PHE A C 1
ATOM 740 O O . PHE A 1 92 ? -6.913 -8.918 4.142 1.00 91.56 92 PHE A O 1
ATOM 747 N N . ARG A 1 93 ? -5.146 -8.363 5.414 1.00 92.56 93 ARG A N 1
ATOM 748 C CA . ARG A 1 93 ? -4.289 -9.490 5.002 1.00 92.56 93 ARG A CA 1
ATOM 749 C C . ARG A 1 93 ? -4.147 -10.575 6.058 1.00 92.56 93 ARG A C 1
ATOM 751 O O . ARG A 1 93 ? -4.042 -11.739 5.686 1.00 92.56 93 ARG A O 1
ATOM 758 N N . VAL A 1 94 ? -4.118 -10.206 7.340 1.00 92.56 94 VAL A N 1
ATOM 759 C CA . VAL A 1 94 ? -3.783 -11.134 8.432 1.00 92.56 94 VAL A CA 1
ATOM 760 C C . VAL A 1 94 ? -4.741 -12.315 8.464 1.00 92.56 94 VAL A C 1
AT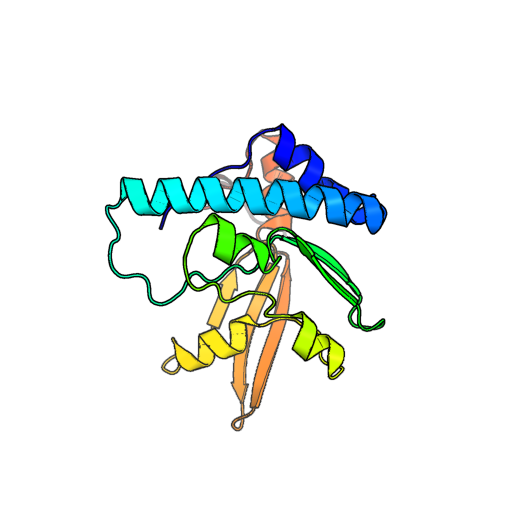OM 762 O O . VAL A 1 94 ? -4.282 -13.450 8.444 1.00 92.56 94 VAL A O 1
ATOM 765 N N . GLN A 1 95 ? -6.049 -12.064 8.393 1.00 92.94 95 GLN A N 1
ATOM 766 C CA . GLN A 1 95 ? -7.043 -13.135 8.449 1.00 92.94 95 GLN A CA 1
ATOM 767 C C . GLN A 1 95 ? -6.884 -14.159 7.311 1.00 92.94 95 GLN A C 1
ATOM 769 O O . GLN A 1 95 ? -6.976 -15.358 7.557 1.00 92.94 95 GLN A O 1
ATOM 774 N N . ASP A 1 96 ? -6.622 -13.717 6.076 1.00 93.44 96 ASP A N 1
ATOM 775 C CA . ASP A 1 96 ? -6.411 -14.642 4.952 1.00 93.44 96 ASP A CA 1
ATOM 776 C C . ASP A 1 96 ? -5.174 -15.523 5.185 1.00 93.44 96 ASP A C 1
ATOM 778 O O . ASP A 1 96 ? -5.240 -16.740 5.026 1.00 93.44 96 ASP A O 1
ATOM 782 N N . VAL A 1 97 ? -4.073 -14.929 5.658 1.00 94.69 97 VAL A N 1
ATOM 783 C CA . VAL A 1 97 ? -2.839 -15.658 5.993 1.00 94.69 97 VAL A CA 1
ATOM 784 C C . VAL A 1 97 ? -3.048 -16.637 7.157 1.00 94.69 97 VAL A C 1
ATOM 786 O O . VAL A 1 97 ? -2.570 -17.768 7.094 1.00 94.69 97 VAL A O 1
ATOM 789 N N . GLU A 1 98 ? -3.801 -16.256 8.193 1.00 93.56 98 GLU A N 1
ATOM 790 C CA . GLU A 1 98 ? -4.149 -17.131 9.326 1.00 93.56 98 GLU A CA 1
ATOM 791 C C . GLU A 1 98 ? -4.953 -18.366 8.892 1.00 93.56 98 GLU A C 1
ATOM 793 O O . GLU A 1 98 ? -4.806 -19.441 9.477 1.00 93.56 98 GLU A O 1
ATOM 798 N N . PHE A 1 99 ? -5.766 -18.241 7.839 1.00 93.75 99 PHE A N 1
ATOM 799 C CA . PHE A 1 99 ? -6.518 -19.350 7.247 1.00 93.75 99 PHE A CA 1
ATOM 800 C C . PHE A 1 99 ? -5.745 -20.118 6.158 1.00 93.75 99 PHE A C 1
ATOM 802 O O . PHE A 1 99 ? -6.322 -20.973 5.483 1.00 93.75 99 PHE A O 1
ATOM 809 N N . GLY A 1 100 ? -4.439 -19.873 6.006 1.00 92.19 100 GLY A N 1
ATOM 810 C CA . GLY A 1 100 ? -3.570 -20.565 5.046 1.00 92.19 100 GLY A CA 1
ATOM 811 C C . GLY A 1 100 ? -3.604 -19.991 3.626 1.00 92.19 100 GLY A C 1
ATOM 812 O O . GLY A 1 100 ? -3.045 -20.594 2.707 1.00 92.19 100 GLY A O 1
ATOM 813 N N . GLY A 1 101 ? -4.253 -18.842 3.439 1.00 90.62 101 GLY A N 1
ATOM 814 C CA . GLY A 1 101 ? -4.173 -18.035 2.230 1.00 90.62 101 GLY A CA 1
ATOM 815 C C . GLY A 1 101 ? -2.830 -17.311 2.100 1.00 90.62 101 GLY A C 1
ATOM 816 O O . GLY A 1 101 ? -1.934 -17.422 2.937 1.00 90.62 101 GLY A O 1
ATOM 817 N N . GLN A 1 102 ? -2.669 -16.568 1.008 1.00 89.75 102 GLN A N 1
ATOM 818 C CA . GLN A 1 102 ? -1.430 -15.835 0.720 1.00 89.75 102 GLN A CA 1
ATOM 819 C C . GLN A 1 102 ? -1.448 -14.399 1.264 1.00 89.75 102 GLN A C 1
ATOM 821 O O . GLN A 1 102 ? -0.423 -13.729 1.271 1.00 89.75 102 GLN A O 1
ATOM 826 N N . GLY A 1 103 ? -2.601 -13.878 1.685 1.00 88.38 103 GLY A N 1
ATOM 827 C CA . GLY A 1 103 ? -2.808 -12.474 2.043 1.00 88.38 103 GLY A CA 1
ATOM 828 C C . GLY A 1 103 ? -2.708 -11.518 0.855 1.00 88.38 103 GLY A C 1
ATOM 829 O O . GLY A 1 103 ? -2.673 -10.302 1.053 1.00 88.38 103 GLY A O 1
ATOM 830 N N . ALA A 1 104 ? -2.583 -12.036 -0.370 1.00 86.62 104 ALA A N 1
ATOM 831 C CA . ALA A 1 104 ? -2.358 -11.298 -1.606 1.00 86.62 104 ALA A CA 1
ATOM 832 C C . ALA A 1 104 ? -2.623 -12.186 -2.843 1.00 86.62 104 ALA A C 1
ATOM 834 O O . ALA A 1 104 ? -2.428 -13.397 -2.757 1.00 86.62 104 ALA A O 1
ATOM 835 N N . PRO A 1 105 ? -2.949 -11.597 -4.011 1.00 85.19 105 PRO A N 1
ATOM 836 C CA . PRO A 1 105 ? -3.423 -10.226 -4.201 1.00 85.19 105 PRO A CA 1
ATOM 837 C C . PRO A 1 105 ? -4.887 -10.073 -3.741 1.00 85.19 105 PRO A C 1
ATOM 839 O O . PRO A 1 105 ? -5.719 -10.927 -4.016 1.00 85.19 105 PRO A O 1
ATOM 842 N N . LEU A 1 106 ? -5.221 -8.960 -3.074 1.00 86.38 106 LEU A N 1
ATOM 843 C CA . LEU A 1 106 ? -6.598 -8.671 -2.617 1.00 86.38 106 LEU A CA 1
ATOM 844 C C . LEU A 1 106 ? -7.451 -7.940 -3.670 1.00 86.38 106 LEU A C 1
ATOM 846 O O . LEU A 1 106 ? -8.679 -8.009 -3.660 1.00 86.38 106 LEU A O 1
ATOM 850 N N . VAL A 1 107 ? -6.786 -7.240 -4.591 1.00 89.81 107 VAL A N 1
ATOM 851 C CA . VAL A 1 107 ? -7.400 -6.426 -5.651 1.00 89.81 107 VAL A CA 1
ATOM 852 C C . VAL A 1 107 ? -8.381 -7.203 -6.548 1.00 89.81 107 VAL A C 1
ATOM 854 O O . VAL A 1 107 ? -9.430 -6.638 -6.847 1.00 89.81 107 VAL A O 1
ATOM 857 N N . PRO A 1 108 ? -8.156 -8.489 -6.907 1.00 90.75 108 PRO A N 1
ATOM 858 C CA . PRO A 1 108 ? -9.058 -9.228 -7.794 1.00 90.75 108 PRO A CA 1
ATOM 859 C C . PRO A 1 108 ? -10.520 -9.289 -7.343 1.00 90.75 108 PRO A C 1
ATOM 861 O O . PRO A 1 108 ? -11.402 -9.365 -8.194 1.00 90.75 108 PRO A O 1
ATOM 864 N N . VAL A 1 109 ? -10.793 -9.258 -6.035 1.00 90.38 109 VAL A N 1
ATOM 865 C CA . VAL A 1 109 ? -12.171 -9.198 -5.517 1.00 90.38 109 VAL A CA 1
ATOM 866 C C . VAL A 1 109 ? -12.785 -7.824 -5.789 1.00 90.38 109 VAL A C 1
ATOM 868 O O . VAL A 1 109 ? -13.929 -7.726 -6.223 1.00 90.38 109 VAL A O 1
ATOM 871 N N . GLY A 1 110 ? -12.011 -6.756 -5.586 1.00 91.62 110 GLY A N 1
ATOM 872 C CA . GLY A 1 110 ? -12.419 -5.396 -5.934 1.00 91.62 110 GLY A CA 1
ATOM 873 C C . GLY A 1 110 ? -12.684 -5.246 -7.430 1.00 91.62 110 GLY A C 1
ATOM 874 O O . GLY A 1 110 ? -13.705 -4.679 -7.808 1.00 91.62 110 GLY A O 1
ATOM 875 N N . ASP A 1 111 ? -11.825 -5.828 -8.267 1.00 94.06 111 ASP A N 1
ATOM 876 C CA . ASP A 1 111 ? -11.997 -5.837 -9.720 1.00 94.06 111 ASP A CA 1
ATOM 877 C C . ASP A 1 111 ? -13.319 -6.498 -10.131 1.00 94.06 111 ASP A C 1
ATOM 879 O O . ASP A 1 111 ? -14.067 -5.949 -10.933 1.00 94.06 111 ASP A O 1
ATOM 883 N N . GLN A 1 112 ? -13.660 -7.645 -9.537 1.00 93.44 112 GLN A N 1
ATOM 884 C CA . GLN A 1 112 ? -14.937 -8.310 -9.800 1.00 93.44 112 GLN A CA 1
ATOM 885 C C . GLN A 1 112 ? -16.130 -7.435 -9.391 1.00 93.44 112 GLN A C 1
ATOM 887 O O . GLN A 1 112 ? -17.089 -7.306 -10.145 1.00 93.44 112 GLN A O 1
ATOM 892 N N . LEU A 1 113 ? -16.083 -6.823 -8.205 1.00 94.19 113 LEU A N 1
ATOM 893 C CA . LEU A 1 113 ? -17.207 -6.055 -7.661 1.00 94.19 113 LEU A CA 1
ATOM 894 C C . LEU A 1 113 ? -17.413 -4.708 -8.365 1.00 94.19 113 LEU A C 1
ATOM 896 O O . LEU A 1 113 ? -18.551 -4.275 -8.537 1.00 94.19 113 LEU A O 1
ATOM 900 N N . LEU A 1 114 ? -16.330 -4.032 -8.751 1.00 94.69 114 LEU A N 1
ATOM 901 C CA . LEU A 1 114 ? -16.366 -2.683 -9.325 1.00 94.69 114 LEU A CA 1
ATOM 902 C C . LEU A 1 114 ? -16.376 -2.681 -10.857 1.00 94.69 114 LEU A C 1
ATOM 904 O O . LEU A 1 114 ? -16.903 -1.746 -11.460 1.00 94.69 114 LEU A O 1
ATOM 908 N N . PHE A 1 115 ? -15.801 -3.711 -11.479 1.00 94.56 115 PHE A N 1
ATOM 909 C CA . PHE A 1 115 ? -15.534 -3.775 -12.917 1.00 94.56 115 PHE A CA 1
ATOM 910 C C . PHE A 1 115 ? -16.074 -5.062 -13.558 1.00 94.56 115 PHE A C 1
ATOM 912 O O . PHE A 1 115 ? -15.555 -5.510 -14.575 1.00 94.56 115 PHE A O 1
ATOM 919 N N . SER A 1 116 ? -17.147 -5.632 -12.991 1.00 93.25 116 SER A N 1
ATOM 920 C CA . SER A 1 116 ? -17.812 -6.864 -13.469 1.00 93.25 116 SER A CA 1
ATOM 921 C C . SER A 1 116 ? -18.187 -6.883 -14.957 1.00 93.25 116 SER A C 1
ATOM 923 O O . SER A 1 116 ? -18.370 -7.954 -15.525 1.00 93.25 116 SER A O 1
ATOM 925 N N . GLN A 1 117 ? -18.315 -5.720 -15.599 1.00 95.06 117 GLN A N 1
ATOM 926 C CA . GLN A 1 117 ? -18.601 -5.602 -17.027 1.00 95.06 117 GLN A CA 1
ATOM 927 C C . GLN A 1 117 ? -17.399 -5.907 -17.937 1.00 95.06 117 GLN A C 1
ATOM 929 O O . GLN A 1 117 ? -17.572 -5.967 -19.152 1.00 95.06 117 GLN A O 1
ATOM 934 N N . TYR A 1 118 ? -16.194 -6.039 -17.379 1.00 95.44 118 TYR A N 1
ATOM 935 C CA . TYR A 1 118 ? -14.970 -6.332 -18.118 1.00 95.44 118 TYR A CA 1
ATOM 936 C C . TYR A 1 118 ? -14.483 -7.751 -17.823 1.00 95.44 118 TYR A C 1
ATOM 938 O O . TYR A 1 118 ? -14.389 -8.161 -16.667 1.00 95.44 118 TYR A O 1
ATOM 946 N N . ASP A 1 119 ? -14.088 -8.471 -18.874 1.00 94.25 119 ASP A N 1
ATOM 947 C CA . ASP A 1 119 ? -13.574 -9.840 -18.749 1.00 94.25 119 ASP A CA 1
ATOM 948 C C . ASP A 1 119 ? -12.205 -9.888 -18.048 1.00 94.25 119 ASP A C 1
ATOM 950 O O . ASP A 1 119 ? -11.889 -10.843 -17.338 1.00 94.25 119 ASP A O 1
ATOM 954 N N . PHE A 1 120 ? -11.387 -8.848 -18.234 1.00 96.06 120 PHE A N 1
ATOM 955 C CA . PHE A 1 120 ? -10.033 -8.749 -17.693 1.00 96.06 120 PHE A CA 1
ATOM 956 C C . PHE A 1 120 ? -9.795 -7.373 -17.079 1.00 96.06 120 PHE A C 1
ATOM 958 O O . PHE A 1 120 ? -10.116 -6.348 -17.679 1.00 96.06 120 PHE A O 1
ATOM 965 N N . CYS A 1 121 ? -9.157 -7.352 -15.913 1.00 96.44 121 CYS A N 1
ATOM 966 C CA . CYS A 1 121 ? -8.587 -6.152 -15.313 1.00 96.44 121 CYS A CA 1
ATOM 967 C C . CYS A 1 121 ? -7.064 -6.288 -15.328 1.00 96.44 121 CYS A C 1
ATOM 969 O O . CYS A 1 121 ? -6.525 -7.246 -14.777 1.00 96.44 121 CYS A O 1
ATOM 971 N N . LEU A 1 122 ? -6.379 -5.355 -15.992 1.00 95.81 122 LEU A N 1
ATOM 972 C CA . LEU A 1 122 ? -4.922 -5.326 -16.115 1.00 95.81 122 LEU A CA 1
ATOM 973 C C . LEU A 1 122 ? -4.379 -4.119 -15.351 1.00 95.81 122 LEU A C 1
ATOM 975 O O . LEU A 1 122 ? -4.717 -2.979 -15.665 1.00 95.81 122 LEU A O 1
ATOM 979 N N . ASN A 1 123 ? -3.504 -4.365 -14.384 1.00 94.06 123 ASN A N 1
ATOM 980 C CA . ASN A 1 123 ? -2.771 -3.323 -13.678 1.00 94.06 123 ASN A CA 1
ATOM 981 C C . ASN A 1 123 ? -1.322 -3.283 -14.174 1.00 94.06 123 ASN A C 1
ATOM 983 O O . ASN A 1 123 ? -0.627 -4.296 -14.136 1.00 94.06 123 ASN A O 1
ATOM 987 N N . LEU A 1 124 ? -0.865 -2.103 -14.598 1.00 94.88 124 LEU A N 1
ATOM 988 C CA . LEU A 1 124 ? 0.491 -1.853 -15.093 1.00 94.88 124 LEU A CA 1
ATOM 989 C C . LEU A 1 124 ? 1.293 -1.048 -14.063 1.00 94.88 124 LEU A C 1
ATOM 991 O O . LEU A 1 124 ? 1.531 0.147 -14.221 1.00 94.88 124 LEU A O 1
ATOM 995 N N . GLY A 1 125 ? 1.689 -1.712 -12.978 1.00 92.56 125 GLY A N 1
ATOM 996 C CA . GLY A 1 125 ? 2.550 -1.128 -11.950 1.00 92.56 125 GLY A CA 1
ATOM 997 C C . GLY A 1 125 ? 4.035 -1.317 -12.268 1.00 92.56 125 GLY A C 1
ATOM 998 O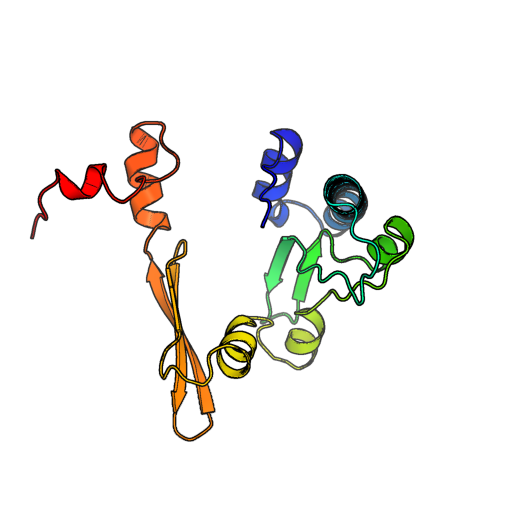 O . GLY A 1 125 ? 4.459 -1.306 -13.423 1.00 92.56 125 GLY A O 1
ATOM 999 N N . GLY A 1 126 ? 4.844 -1.551 -11.230 1.00 91.44 126 GLY A N 1
ATOM 1000 C CA . GLY A 1 126 ? 6.207 -2.065 -11.421 1.00 91.44 126 GLY A CA 1
ATOM 1001 C C . GLY A 1 126 ? 6.211 -3.413 -12.154 1.00 91.44 126 GLY A C 1
ATOM 1002 O O . GLY A 1 126 ? 7.070 -3.647 -13.000 1.00 91.44 126 GLY A O 1
ATOM 1003 N N . PHE A 1 127 ? 5.199 -4.240 -11.881 1.00 92.69 127 PHE A N 1
ATOM 1004 C CA . PHE A 1 127 ? 4.858 -5.468 -12.595 1.00 92.69 127 PHE A CA 1
ATOM 1005 C C . PHE A 1 127 ? 3.451 -5.341 -13.191 1.00 92.69 127 PHE A C 1
ATOM 1007 O O . PHE A 1 127 ? 2.587 -4.676 -12.610 1.00 92.69 127 PHE A O 1
ATOM 1014 N N . ALA A 1 128 ? 3.232 -5.992 -14.332 1.00 95.00 128 ALA A N 1
ATOM 1015 C CA . ALA A 1 128 ? 1.910 -6.237 -14.879 1.00 95.00 128 ALA A CA 1
ATOM 1016 C C . ALA A 1 128 ? 1.259 -7.396 -14.127 1.00 95.00 128 ALA A C 1
ATOM 1018 O O . ALA A 1 128 ? 1.856 -8.467 -14.020 1.00 95.00 128 ALA A O 1
ATOM 1019 N N . ASN A 1 129 ? 0.023 -7.213 -13.676 1.00 92.44 129 ASN A N 1
ATOM 1020 C CA . ASN A 1 129 ? -0.809 -8.304 -13.183 1.00 92.44 129 ASN A CA 1
ATOM 1021 C C . ASN A 1 129 ? -2.213 -8.221 -13.764 1.00 92.44 129 ASN A C 1
ATOM 1023 O O . ASN A 1 129 ? -2.703 -7.137 -14.085 1.00 92.44 129 ASN A O 1
ATOM 1027 N N . VAL A 1 130 ? -2.827 -9.386 -13.935 1.00 95.38 130 VAL A N 1
ATOM 1028 C CA . VAL A 1 130 ? -4.159 -9.516 -14.518 1.00 95.38 130 VAL A CA 1
ATOM 1029 C C . VAL A 1 130 ? -5.072 -10.270 -13.575 1.00 95.38 130 VAL A C 1
ATOM 1031 O O . VAL A 1 130 ? -4.641 -11.196 -12.886 1.00 95.38 130 VAL A O 1
ATOM 1034 N N . SER A 1 131 ? -6.342 -9.889 -13.570 1.00 95.56 131 SER A N 1
ATOM 1035 C CA . SER A 1 131 ? -7.406 -10.625 -12.911 1.00 95.56 131 SER A CA 1
ATOM 1036 C C . SER A 1 131 ? -8.598 -10.823 -13.858 1.00 95.56 131 SER A C 1
ATOM 1038 O O . SER A 1 131 ? -8.931 -9.954 -14.663 1.00 95.56 131 SER A O 1
ATOM 1040 N N . THR A 1 132 ? -9.218 -12.001 -13.803 1.00 95.88 132 THR A N 1
ATOM 1041 C CA . THR A 1 132 ? -10.335 -12.419 -14.667 1.00 95.88 132 THR A CA 1
ATOM 1042 C C . THR A 1 132 ? -11.199 -13.461 -13.954 1.00 95.88 132 THR A C 1
ATOM 1044 O O . THR A 1 132 ? -10.836 -13.952 -12.883 1.00 95.88 132 THR A O 1
ATOM 1047 N N . GLU A 1 133 ? -12.346 -13.804 -14.526 1.00 94.81 133 GLU A N 1
ATOM 1048 C CA . GLU A 1 133 ? -13.198 -14.896 -14.066 1.00 94.81 133 GLU A CA 1
ATOM 1049 C C . GLU A 1 133 ? -13.364 -15.937 -15.179 1.00 94.81 133 GLU A C 1
ATOM 1051 O O . GLU A 1 133 ? -13.795 -15.619 -16.284 1.00 94.81 133 GLU A O 1
ATOM 1056 N N . ILE A 1 134 ? -13.026 -17.196 -14.890 1.00 93.25 134 ILE A N 1
ATOM 1057 C CA . ILE A 1 134 ? -13.203 -18.318 -15.818 1.00 93.25 134 ILE A CA 1
ATOM 1058 C C . ILE A 1 134 ? -14.017 -19.391 -15.104 1.00 93.25 134 ILE A C 1
ATOM 1060 O O . ILE A 1 134 ? -13.614 -19.875 -14.050 1.00 93.25 134 ILE A O 1
ATOM 1064 N N . ASN A 1 135 ? -15.159 -19.783 -15.676 1.00 93.19 135 ASN A N 1
ATOM 1065 C CA . ASN A 1 135 ? -16.072 -20.773 -15.086 1.00 93.19 135 ASN A CA 1
ATOM 1066 C C . ASN A 1 135 ? -16.483 -20.436 -13.636 1.00 93.19 135 ASN A C 1
ATOM 1068 O O . ASN A 1 135 ? -16.496 -21.318 -12.778 1.00 93.19 135 ASN A O 1
ATOM 1072 N N . ASN A 1 136 ? -16.801 -19.165 -13.359 1.00 90.50 136 ASN A N 1
ATOM 1073 C CA . ASN A 1 136 ? -17.115 -18.638 -12.021 1.00 90.50 136 ASN A CA 1
ATOM 1074 C C . ASN A 1 136 ? -15.968 -18.771 -10.997 1.00 90.50 136 ASN A C 1
ATOM 1076 O O . ASN A 1 136 ? -16.199 -18.719 -9.789 1.00 90.50 136 ASN A O 1
ATOM 1080 N N . VAL A 1 137 ? -14.731 -18.963 -11.461 1.00 91.88 137 VAL A N 1
ATOM 1081 C CA . VAL A 1 137 ? -13.532 -18.986 -10.621 1.00 91.88 137 VAL A CA 1
ATOM 1082 C C . VAL A 1 137 ? -12.710 -17.741 -10.914 1.00 91.88 137 VAL A C 1
ATOM 1084 O O . VAL A 1 137 ? -12.308 -17.510 -12.057 1.00 91.88 137 VAL A O 1
ATOM 1087 N N . ARG A 1 138 ? -12.436 -16.944 -9.875 1.00 91.19 138 ARG A N 1
ATOM 1088 C CA . ARG A 1 138 ? -11.540 -15.792 -9.991 1.00 91.19 138 ARG A CA 1
ATOM 1089 C C . ARG A 1 138 ? -10.109 -16.282 -10.172 1.00 91.19 138 ARG A C 1
ATOM 1091 O O . ARG A 1 138 ? -9.607 -17.069 -9.374 1.00 91.19 138 ARG A O 1
ATOM 1098 N N . ILE A 1 139 ? -9.454 -15.782 -11.206 1.00 92.19 139 ILE A N 1
ATOM 1099 C CA . ILE A 1 139 ? -8.060 -16.067 -11.522 1.00 92.19 13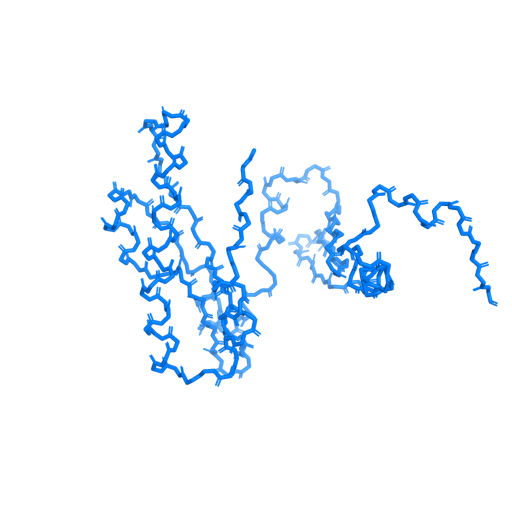9 ILE A CA 1
ATOM 1100 C C . ILE A 1 139 ? -7.310 -14.745 -11.494 1.00 92.19 139 ILE A C 1
ATOM 1102 O O . ILE A 1 139 ? -7.771 -13.758 -12.065 1.00 92.19 139 ILE A O 1
ATOM 1106 N N . ALA A 1 140 ? -6.159 -14.724 -10.832 1.00 91.94 140 ALA A N 1
ATOM 1107 C CA . ALA A 1 140 ? -5.261 -13.583 -10.842 1.00 91.94 140 ALA A CA 1
ATOM 1108 C C . ALA A 1 140 ? -3.807 -14.040 -10.752 1.00 91.94 140 ALA A C 1
ATOM 1110 O O . ALA A 1 140 ? -3.503 -14.985 -10.023 1.00 91.94 140 ALA A O 1
ATOM 1111 N N . TYR A 1 141 ? -2.925 -13.385 -11.502 1.00 87.88 141 TYR A N 1
ATOM 1112 C CA . TYR A 1 141 ? -1.497 -13.696 -11.527 1.00 87.88 141 TYR A CA 1
ATOM 1113 C C . TYR A 1 141 ? -0.673 -12.523 -12.074 1.00 87.88 141 TYR A C 1
ATOM 1115 O O . TYR A 1 141 ? -1.181 -11.668 -12.807 1.00 87.88 141 TYR A O 1
ATOM 1123 N N . ASP A 1 142 ? 0.614 -12.504 -11.726 1.00 88.69 142 ASP A N 1
ATOM 1124 C CA . ASP A 1 142 ? 1.600 -11.596 -12.314 1.00 88.69 142 ASP A CA 1
ATOM 1125 C C . ASP A 1 142 ? 2.004 -12.086 -13.715 1.00 88.69 142 ASP A C 1
ATOM 1127 O O . ASP A 1 142 ? 2.230 -13.277 -13.928 1.00 88.69 142 ASP A O 1
ATOM 1131 N N . ILE A 1 143 ? 2.103 -11.168 -14.678 1.00 94.25 143 ILE A N 1
ATOM 1132 C CA . ILE A 1 143 ? 2.481 -11.457 -16.069 1.00 94.25 143 ILE A CA 1
ATOM 1133 C C . ILE A 1 143 ? 3.986 -11.259 -16.258 1.00 94.25 143 ILE A C 1
ATOM 1135 O O . ILE A 1 143 ? 4.695 -12.185 -16.648 1.00 94.25 143 ILE A O 1
ATOM 1139 N N . CYS A 1 144 ? 4.476 -10.039 -16.026 1.00 93.75 144 CYS A N 1
ATOM 1140 C CA . CYS A 1 144 ? 5.872 -9.671 -16.259 1.00 93.75 144 CYS A CA 1
ATOM 1141 C C . CYS A 1 144 ? 6.251 -8.347 -15.565 1.00 93.75 144 CYS A C 1
ATOM 1143 O O . CYS A 1 144 ? 5.369 -7.564 -15.202 1.00 93.75 144 CYS A O 1
ATOM 1145 N N . PRO A 1 145 ? 7.554 -8.057 -15.386 1.00 94.38 145 PRO A N 1
ATOM 1146 C CA . PRO A 1 145 ? 8.026 -6.717 -15.041 1.00 94.38 145 PRO A CA 1
ATOM 1147 C C . PRO A 1 145 ? 7.646 -5.688 -16.120 1.00 94.38 145 PRO A C 1
ATOM 1149 O O . PRO A 1 145 ? 7.739 -5.982 -17.310 1.00 94.38 145 PRO A O 1
ATOM 1152 N N . VAL A 1 146 ? 7.275 -4.474 -15.707 1.00 95.31 146 VAL A N 1
ATOM 1153 C CA . VAL A 1 146 ? 6.971 -3.339 -16.600 1.00 95.31 146 VAL A CA 1
ATOM 1154 C C . VAL A 1 146 ? 7.769 -2.117 -16.148 1.00 95.31 146 VAL A C 1
ATOM 1156 O O . VAL A 1 146 ? 8.953 -1.997 -16.470 1.00 95.31 146 VAL A O 1
ATOM 1159 N N . ASN A 1 147 ? 7.175 -1.242 -15.329 1.00 95.94 147 ASN A N 1
ATOM 1160 C CA . ASN A 1 147 ? 7.795 0.031 -14.973 1.00 95.94 147 ASN A CA 1
ATOM 1161 C C . ASN A 1 147 ? 9.030 -0.145 -14.088 1.00 95.94 147 ASN A C 1
ATOM 1163 O O . ASN A 1 147 ? 9.889 0.720 -14.083 1.00 95.94 147 ASN A O 1
ATOM 1167 N N . ILE A 1 148 ? 9.191 -1.268 -13.378 1.00 94.56 148 ILE A N 1
ATOM 1168 C CA . ILE A 1 148 ? 10.402 -1.491 -12.572 1.00 94.56 148 ILE A CA 1
ATOM 1169 C C . ILE A 1 148 ? 11.674 -1.538 -13.434 1.00 94.56 148 ILE A C 1
ATOM 1171 O O . ILE A 1 148 ? 12.723 -1.060 -13.007 1.00 94.56 148 ILE A O 1
ATOM 1175 N N . VAL A 1 149 ? 11.573 -2.073 -14.656 1.00 94.94 149 VAL A N 1
ATOM 1176 C CA . VAL A 1 149 ? 12.695 -2.161 -15.600 1.00 94.94 149 VAL A CA 1
ATOM 1177 C C . VAL A 1 149 ? 12.920 -0.811 -16.270 1.00 94.94 149 VAL A C 1
ATOM 1179 O O . VAL A 1 149 ? 14.047 -0.327 -16.312 1.00 94.94 149 VAL A O 1
ATOM 1182 N N . LEU A 1 150 ? 11.848 -0.171 -16.741 1.00 93.56 150 LEU A N 1
ATOM 1183 C CA . LEU A 1 150 ? 11.928 1.140 -17.392 1.00 93.56 150 LEU A CA 1
ATOM 1184 C C . LEU A 1 150 ? 12.476 2.207 -16.435 1.00 93.56 150 LEU A C 1
ATOM 1186 O O . LEU A 1 150 ? 13.429 2.911 -16.768 1.00 93.56 150 LEU A O 1
ATOM 1190 N N . ASN A 1 151 ? 11.951 2.249 -15.208 1.00 95.31 151 ASN A N 1
ATOM 1191 C CA . ASN A 1 151 ? 12.374 3.192 -14.178 1.00 95.31 151 ASN A CA 1
ATOM 1192 C C . ASN A 1 151 ? 13.845 2.990 -13.804 1.00 95.31 151 ASN A C 1
ATOM 1194 O O . ASN A 1 151 ? 14.541 3.962 -13.541 1.00 95.31 151 ASN A O 1
ATOM 1198 N N . TYR A 1 152 ? 14.350 1.752 -13.817 1.00 95.00 152 TYR A N 1
ATOM 1199 C CA . TYR A 1 152 ? 15.770 1.491 -13.578 1.00 95.00 152 TYR A CA 1
ATOM 1200 C C . TYR A 1 152 ? 16.670 2.167 -14.624 1.00 95.00 152 TYR A C 1
ATOM 1202 O O . TYR A 1 152 ? 17.686 2.762 -14.261 1.00 95.00 152 TYR A O 1
ATOM 1210 N N . TYR A 1 153 ? 16.300 2.113 -15.906 1.00 93.62 153 TYR A N 1
ATOM 1211 C CA . TYR A 1 153 ? 17.098 2.715 -16.977 1.00 93.62 153 TYR A CA 1
ATOM 1212 C C . TYR A 1 153 ? 17.020 4.241 -16.981 1.00 93.62 153 TYR A C 1
ATOM 1214 O O . TYR A 1 153 ? 18.058 4.900 -17.024 1.00 93.62 153 TYR A O 1
ATOM 1222 N N . VAL A 1 154 ? 15.824 4.822 -16.863 1.00 95.44 154 VAL A N 1
ATOM 1223 C CA . VAL A 1 154 ? 15.675 6.292 -16.834 1.00 95.44 154 VAL A CA 1
ATOM 1224 C C . VAL A 1 154 ? 16.245 6.917 -15.561 1.00 95.44 154 VAL A C 1
ATOM 1226 O O . VAL A 1 154 ? 16.620 8.087 -15.575 1.00 95.44 154 VAL A O 1
ATOM 1229 N N . LYS A 1 155 ? 16.441 6.130 -14.492 1.00 95.19 155 LYS A N 1
ATOM 1230 C CA . LYS A 1 155 ? 17.144 6.595 -13.290 1.00 95.19 155 LYS A CA 1
ATOM 1231 C C . LYS A 1 155 ? 18.575 7.040 -13.559 1.00 95.19 155 LYS A C 1
ATOM 1233 O O . LYS A 1 155 ? 19.082 7.895 -12.840 1.00 95.19 155 LYS A O 1
ATOM 1238 N N . GLN A 1 156 ? 19.214 6.516 -14.604 1.00 94.94 156 GLN A N 1
ATOM 1239 C CA . GLN A 1 156 ? 20.547 6.952 -15.037 1.00 94.94 156 GLN A CA 1
ATOM 1240 C C . GLN A 1 156 ? 20.554 8.381 -15.604 1.00 94.94 156 GLN A C 1
ATOM 1242 O O . GLN A 1 156 ? 21.617 8.983 -15.727 1.00 94.94 156 GLN A O 1
ATOM 1247 N N . LEU A 1 157 ? 19.375 8.917 -15.928 1.00 94.81 157 LEU A N 1
ATOM 1248 C CA . LEU A 1 157 ? 19.146 10.284 -16.390 1.00 94.81 157 LEU A CA 1
ATOM 1249 C C . LEU A 1 157 ? 18.619 11.193 -15.264 1.00 94.81 157 LEU A C 1
ATOM 1251 O O . LEU A 1 157 ? 18.079 12.257 -15.546 1.00 94.81 157 LEU A O 1
ATOM 1255 N N . ASP A 1 158 ? 18.733 10.761 -14.003 1.00 94.88 158 ASP A N 1
ATOM 1256 C CA . ASP A 1 158 ? 18.173 11.428 -12.819 1.00 94.88 158 ASP A CA 1
ATOM 1257 C C . ASP A 1 158 ? 16.634 11.580 -12.833 1.00 94.88 158 ASP A C 1
ATOM 1259 O O . ASP A 1 158 ? 16.075 12.402 -12.104 1.00 94.88 158 ASP A O 1
ATOM 1263 N N . LEU A 1 159 ? 15.927 10.737 -13.597 1.00 94.56 159 LEU A N 1
ATOM 1264 C CA . LEU A 1 159 ? 14.460 10.677 -13.645 1.00 94.56 159 LEU A CA 1
ATOM 1265 C C . LEU A 1 159 ? 13.911 9.495 -12.832 1.00 94.56 159 LEU A C 1
ATOM 1267 O O . LEU A 1 159 ? 14.547 8.452 -12.719 1.00 94.56 159 LEU A O 1
ATOM 1271 N N . ASP A 1 160 ? 12.719 9.638 -12.247 1.00 91.56 160 ASP A N 1
ATOM 1272 C CA . ASP A 1 160 ? 12.082 8.548 -11.488 1.00 91.56 160 ASP A CA 1
ATOM 1273 C C . ASP A 1 160 ? 11.338 7.540 -12.384 1.00 91.56 160 ASP A C 1
ATOM 1275 O O . ASP A 1 160 ? 11.239 6.364 -12.027 1.00 91.56 160 ASP A O 1
ATOM 1279 N N . PHE A 1 161 ? 10.822 7.989 -13.531 1.00 95.25 161 PHE A N 1
ATOM 1280 C CA . PHE A 1 161 ? 10.137 7.187 -14.549 1.00 95.25 161 PHE A CA 1
ATOM 1281 C C . PHE A 1 161 ? 10.165 7.913 -15.908 1.00 95.25 161 PHE A C 1
ATOM 1283 O O . PHE A 1 161 ? 10.553 9.080 -15.972 1.00 95.25 161 PHE A O 1
ATOM 1290 N N . ASP A 1 162 ? 9.787 7.212 -16.981 1.00 95.31 162 ASP A N 1
ATOM 1291 C CA . ASP A 1 162 ? 9.598 7.789 -18.320 1.00 95.31 162 ASP A CA 1
ATOM 1292 C C . ASP A 1 162 ? 8.197 8.404 -18.412 1.00 95.31 162 ASP A C 1
ATOM 1294 O O . ASP A 1 162 ? 7.205 7.674 -18.495 1.00 95.31 162 ASP A O 1
ATOM 1298 N N . ASP A 1 163 ? 8.106 9.730 -18.305 1.00 95.00 163 ASP A N 1
ATOM 1299 C CA . ASP A 1 163 ? 6.815 10.416 -18.297 1.00 95.0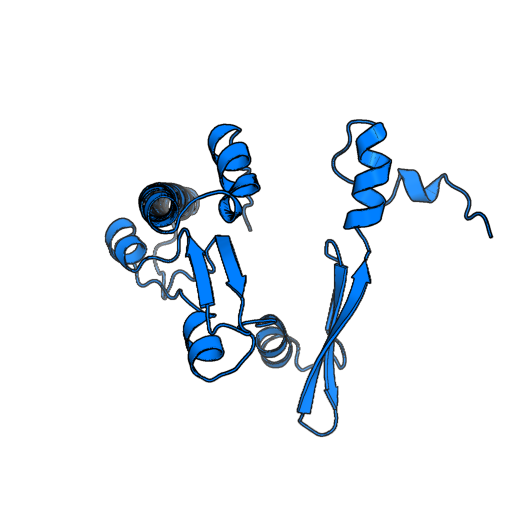0 163 ASP A CA 1
ATOM 1300 C C . ASP A 1 163 ? 6.146 10.302 -19.666 1.00 95.00 163 ASP A C 1
ATOM 1302 O O . ASP A 1 163 ? 6.767 10.552 -20.694 1.00 95.00 163 ASP A O 1
ATOM 1306 N N . GLU A 1 164 ? 4.905 9.815 -19.671 1.00 94.00 164 GLU A N 1
ATOM 1307 C CA . GLU A 1 164 ? 4.118 9.495 -20.873 1.00 94.00 164 GLU A CA 1
ATOM 1308 C C . GLU A 1 164 ? 4.815 8.590 -21.922 1.00 94.00 164 GLU A C 1
ATOM 1310 O O . GLU A 1 164 ? 4.275 8.364 -23.007 1.00 94.00 164 GLU A O 1
ATOM 1315 N N . GLY A 1 165 ? 5.970 7.998 -21.598 1.00 93.25 165 GLY A N 1
ATOM 1316 C CA . GLY A 1 165 ? 6.779 7.224 -22.539 1.00 93.25 165 GLY A CA 1
ATOM 1317 C C . GLY A 1 165 ? 7.578 8.073 -23.537 1.00 93.25 165 GLY A C 1
ATOM 1318 O O . GLY A 1 165 ? 7.943 7.555 -24.596 1.00 93.25 165 GLY A O 1
ATOM 1319 N N . GLU A 1 166 ? 7.821 9.358 -23.256 1.00 94.94 166 GLU A N 1
ATOM 1320 C CA . GLU A 1 166 ? 8.500 10.288 -24.169 1.00 94.94 166 GLU A CA 1
ATOM 1321 C C . GLU A 1 166 ? 9.910 9.821 -24.568 1.00 94.94 166 GLU A C 1
ATOM 1323 O O . GLU A 1 166 ? 10.305 9.948 -25.732 1.00 94.94 166 GLU A O 1
ATOM 1328 N N . ILE A 1 167 ? 10.673 9.242 -23.635 1.00 91.94 167 ILE A N 1
ATOM 1329 C CA . ILE A 1 167 ? 12.031 8.742 -23.897 1.00 91.94 167 ILE A CA 1
ATOM 1330 C C . ILE A 1 167 ? 11.965 7.484 -24.760 1.00 91.94 167 ILE A C 1
ATOM 1332 O O . ILE A 1 167 ? 12.724 7.342 -25.722 1.00 91.94 167 ILE A O 1
ATOM 1336 N N . ASN A 1 168 ? 11.050 6.568 -24.444 1.00 89.75 168 ASN A N 1
ATOM 1337 C CA . ASN A 1 168 ? 10.848 5.357 -25.227 1.00 89.75 168 ASN A CA 1
ATOM 1338 C C . ASN A 1 168 ? 10.385 5.675 -26.661 1.00 89.75 168 ASN A C 1
ATOM 1340 O O . ASN A 1 168 ? 10.853 5.056 -27.614 1.00 89.75 168 ASN A O 1
ATOM 1344 N N . GLN A 1 169 ? 9.520 6.679 -26.839 1.00 93.62 169 GLN A N 1
ATOM 1345 C CA . GLN A 1 169 ? 8.948 7.040 -28.139 1.00 93.62 169 GLN A CA 1
ATOM 1346 C C . GLN A 1 169 ? 9.995 7.494 -29.168 1.00 93.62 169 GLN A C 1
ATOM 1348 O O . GLN A 1 169 ? 9.810 7.279 -30.367 1.00 93.62 169 GLN A O 1
ATOM 1353 N N . ILE A 1 170 ? 11.088 8.116 -28.720 1.00 92.44 170 ILE A N 1
ATOM 1354 C CA . ILE A 1 170 ? 12.190 8.555 -29.592 1.00 92.44 170 ILE A CA 1
ATOM 1355 C C . ILE A 1 170 ? 13.269 7.478 -29.791 1.00 92.44 170 ILE A C 1
ATOM 1357 O O . ILE A 1 170 ? 14.200 7.675 -30.577 1.00 92.44 170 ILE A O 1
ATOM 1361 N N . GLY A 1 171 ? 13.167 6.358 -29.072 1.00 86.44 171 GLY A N 1
ATOM 1362 C CA . GLY A 1 171 ? 14.059 5.213 -29.186 1.00 86.44 171 GLY A CA 1
ATOM 1363 C C . GLY A 1 171 ? 13.716 4.296 -30.362 1.00 86.44 171 GLY A C 1
ATOM 1364 O O . GLY A 1 171 ? 12.715 4.456 -31.057 1.00 86.44 171 GLY A O 1
ATOM 1365 N N . ALA A 1 172 ? 14.565 3.293 -30.577 1.00 90.12 172 ALA A N 1
ATOM 1366 C CA . ALA A 1 172 ? 14.301 2.202 -31.507 1.00 90.12 172 ALA A CA 1
ATOM 1367 C C . ALA A 1 172 ? 14.487 0.868 -30.781 1.00 90.12 172 ALA A C 1
ATOM 1369 O O . ALA A 1 172 ? 15.473 0.684 -30.064 1.00 90.12 172 ALA A O 1
ATOM 1370 N N . ALA A 1 173 ? 13.547 -0.058 -30.977 1.00 89.25 173 ALA A N 1
ATOM 1371 C CA . ALA A 1 173 ? 13.691 -1.420 -30.486 1.00 89.25 173 ALA A CA 1
ATOM 1372 C C . ALA A 1 173 ? 14.876 -2.101 -31.187 1.00 89.25 173 ALA A C 1
ATOM 1374 O O . ALA A 1 173 ? 15.032 -1.992 -32.405 1.00 89.25 173 ALA A O 1
ATOM 1375 N N . ILE A 1 174 ? 15.707 -2.789 -30.408 1.00 89.19 174 ILE A N 1
ATOM 1376 C CA . ILE A 1 174 ? 16.793 -3.627 -30.916 1.00 89.19 174 ILE A CA 1
ATOM 1377 C C . ILE A 1 174 ? 16.333 -5.075 -30.748 1.00 89.19 174 ILE A C 1
ATOM 1379 O O . ILE A 1 174 ? 16.043 -5.486 -29.624 1.00 89.19 174 ILE A O 1
ATOM 1383 N N . GLU A 1 175 ? 16.226 -5.800 -31.863 1.00 80.69 175 GLU A N 1
ATOM 1384 C CA . GLU A 1 175 ? 15.900 -7.236 -31.908 1.00 80.69 175 GLU A CA 1
ATOM 1385 C C . GLU A 1 175 ? 17.135 -8.123 -31.698 1.00 80.69 175 GLU A C 1
ATOM 1387 O O . GLU A 1 175 ? 18.227 -7.764 -32.204 1.00 80.69 175 GLU A O 1
#

Organism: NCBI:txid652676